Protein AF-A0A242M6V2-F1 (afdb_monomer)

Secondary structure (DSSP, 8-state):
-B-HHHHHHHHTS-HHHHHHHHHTTSS-EEEETTTTEEEE----SEEEEPPPP-SS--PPPEEEE---------

Foldseek 3Di:
DAFLVVLCVLQVHDSVVVVVCCVVVVWVWDQDDDPRTIDTDRPPQWHWDPWDDDPVDTGHIDTHRPPPPPVPDD

Mean predicted aligned error: 9.29 Å

Structure (mmCIF, N/CA/C/O backbone):
data_AF-A0A242M6V2-F1
#
_entry.id   AF-A0A242M6V2-F1
#
loop_
_atom_site.group_PDB
_atom_site.id
_atom_site.type_symbol
_atom_site.label_atom_id
_atom_site.label_alt_id
_atom_site.label_comp_id
_atom_site.label_asym_id
_atom_site.label_entity_id
_atom_site.label_seq_id
_atom_site.pdbx_PDB_ins_code
_atom_site.Cartn_x
_atom_site.Cartn_y
_atom_site.Cartn_z
_atom_site.occupancy
_atom_site.B_iso_or_equiv
_atom_site.auth_seq_id
_atom_site.auth_comp_id
_atom_site.auth_asym_id
_atom_site.auth_atom_id
_atom_site.pdbx_PDB_model_num
ATOM 1 N N . MET A 1 1 ? 10.640 -9.752 -4.607 1.00 83.44 1 MET A N 1
ATOM 2 C CA . MET A 1 1 ? 9.977 -8.432 -4.662 1.00 83.44 1 MET A CA 1
ATOM 3 C C . MET A 1 1 ? 8.767 -8.558 -5.565 1.00 83.44 1 MET A C 1
ATOM 5 O O . MET A 1 1 ? 8.846 -9.339 -6.503 1.00 83.44 1 MET A O 1
ATOM 9 N N . LEU A 1 2 ? 7.683 -7.848 -5.263 1.00 87.50 2 LEU A N 1
ATOM 10 C CA . LEU A 1 2 ? 6.409 -7.924 -5.983 1.00 87.50 2 LEU A CA 1
ATOM 11 C C . LEU A 1 2 ? 6.099 -6.601 -6.680 1.00 87.50 2 LEU A C 1
ATOM 13 O O . LEU A 1 2 ? 6.518 -5.536 -6.230 1.00 87.50 2 LEU A O 1
ATOM 17 N N . THR A 1 3 ? 5.362 -6.658 -7.775 1.00 90.25 3 THR A N 1
ATOM 18 C CA . THR A 1 3 ? 4.776 -5.477 -8.412 1.00 90.25 3 THR A CA 1
ATOM 19 C C . THR A 1 3 ? 3.600 -4.936 -7.595 1.00 90.25 3 THR A C 1
ATOM 21 O O . THR A 1 3 ? 3.080 -5.604 -6.697 1.00 90.25 3 THR A O 1
ATOM 24 N N . ALA A 1 4 ? 3.166 -3.710 -7.905 1.00 88.31 4 ALA A N 1
ATOM 25 C CA . ALA A 1 4 ? 1.988 -3.125 -7.269 1.00 88.31 4 ALA A CA 1
ATOM 26 C C . ALA A 1 4 ? 0.726 -3.973 -7.496 1.00 88.31 4 ALA A C 1
ATOM 28 O O . ALA A 1 4 ? -0.062 -4.117 -6.569 1.00 88.31 4 ALA A O 1
ATOM 29 N N . ASP A 1 5 ? 0.561 -4.559 -8.686 1.00 89.81 5 ASP A N 1
ATOM 30 C CA . ASP A 1 5 ? -0.576 -5.422 -9.026 1.00 89.81 5 ASP A CA 1
ATOM 31 C C . ASP A 1 5 ? -0.566 -6.747 -8.256 1.00 89.81 5 ASP A C 1
ATOM 33 O O . ASP A 1 5 ? -1.592 -7.161 -7.720 1.00 89.81 5 ASP A O 1
ATOM 37 N N . GLU A 1 6 ? 0.593 -7.396 -8.131 1.00 89.69 6 GLU A N 1
ATOM 38 C CA . GLU A 1 6 ? 0.710 -8.637 -7.355 1.00 89.69 6 GLU A CA 1
ATOM 39 C C . GLU A 1 6 ? 0.434 -8.394 -5.867 1.00 89.69 6 GLU A C 1
ATOM 41 O O . GLU A 1 6 ? -0.282 -9.165 -5.227 1.00 89.69 6 GLU A O 1
ATOM 46 N N . LEU A 1 7 ? 0.953 -7.292 -5.317 1.00 87.31 7 LEU A N 1
ATOM 47 C CA . LEU A 1 7 ? 0.721 -6.926 -3.921 1.00 87.31 7 LEU A CA 1
ATOM 48 C C . LEU A 1 7 ? -0.735 -6.509 -3.672 1.00 87.31 7 LEU A C 1
ATOM 50 O O . LEU A 1 7 ? -1.320 -6.837 -2.641 1.00 87.31 7 LEU A O 1
ATOM 54 N N . ALA A 1 8 ? -1.336 -5.817 -4.636 1.00 88.31 8 ALA A N 1
ATOM 55 C CA . ALA A 1 8 ? -2.745 -5.456 -4.631 1.00 88.31 8 ALA A CA 1
ATOM 56 C C . ALA A 1 8 ? -3.645 -6.698 -4.606 1.00 88.31 8 ALA A C 1
ATOM 58 O O . ALA A 1 8 ? -4.560 -6.764 -3.786 1.00 88.31 8 ALA A O 1
ATOM 59 N N . ALA A 1 9 ? -3.344 -7.705 -5.431 1.00 88.12 9 ALA A N 1
ATOM 60 C CA . ALA A 1 9 ? -4.071 -8.970 -5.450 1.00 88.12 9 ALA A CA 1
ATOM 61 C C . ALA A 1 9 ? -3.953 -9.731 -4.118 1.00 88.12 9 ALA A C 1
ATOM 63 O O . ALA A 1 9 ? -4.945 -10.276 -3.640 1.00 88.12 9 ALA A O 1
ATOM 64 N N . GLN A 1 10 ? -2.774 -9.723 -3.486 1.00 84.62 10 GLN A N 1
ATOM 65 C CA . GLN A 1 10 ? -2.571 -10.345 -2.171 1.00 84.62 10 GLN A CA 1
ATOM 66 C C . GLN A 1 10 ? -3.364 -9.657 -1.054 1.00 84.62 10 GLN A C 1
ATOM 68 O O . GLN A 1 10 ? -3.883 -10.326 -0.164 1.00 84.62 10 GLN A O 1
ATOM 73 N N . LEU A 1 11 ? -3.453 -8.328 -1.092 1.00 81.75 11 LEU A N 1
ATOM 74 C CA . LEU A 1 11 ? -4.097 -7.527 -0.047 1.00 81.75 11 LEU A CA 1
ATOM 75 C C . LEU A 1 11 ? -5.573 -7.219 -0.335 1.00 81.75 11 LEU A C 1
ATOM 77 O O . LEU A 1 11 ? -6.248 -6.634 0.511 1.00 81.75 11 LEU A O 1
ATOM 81 N N . GLY A 1 12 ? -6.076 -7.586 -1.517 1.00 85.19 12 GLY A N 1
ATOM 82 C CA . GLY A 1 12 ? -7.437 -7.281 -1.956 1.00 85.19 12 GLY A CA 1
ATOM 83 C C . GLY A 1 12 ? -7.698 -5.781 -2.143 1.00 85.19 12 GLY A C 1
ATOM 84 O O . GLY A 1 12 ? -8.806 -5.313 -1.884 1.00 85.19 12 GLY A O 1
ATOM 85 N N . VAL A 1 13 ? -6.682 -5.013 -2.551 1.00 85.88 13 VAL A N 1
ATOM 86 C CA . VAL A 1 13 ? -6.766 -3.554 -2.764 1.00 85.88 13 VAL A CA 1
ATOM 87 C C . VAL A 1 13 ? -6.444 -3.170 -4.201 1.00 85.88 13 VAL A C 1
ATOM 89 O O . VAL A 1 13 ? -6.079 -4.004 -5.019 1.00 85.88 13 VAL A O 1
ATOM 92 N N . CYS A 1 14 ? -6.565 -1.885 -4.521 1.00 87.50 14 CYS A N 1
ATOM 93 C CA . CYS A 1 14 ? -6.171 -1.335 -5.811 1.00 87.50 14 CYS A CA 1
ATOM 94 C C . CYS A 1 14 ? -4.646 -1.138 -5.875 1.00 87.50 14 CYS A C 1
ATOM 96 O O . CYS A 1 14 ? -4.040 -0.690 -4.898 1.00 87.50 14 CYS A O 1
ATOM 98 N N . ALA A 1 15 ? -4.027 -1.321 -7.046 1.00 88.56 15 ALA A N 1
ATOM 99 C CA . ALA A 1 15 ? -2.606 -1.003 -7.249 1.00 88.56 15 ALA A CA 1
ATOM 100 C C . ALA A 1 15 ? -2.269 0.467 -6.916 1.00 88.56 15 ALA A C 1
ATOM 102 O O . ALA A 1 15 ? -1.198 0.771 -6.395 1.00 88.56 15 ALA A O 1
ATOM 103 N N . THR A 1 16 ? -3.207 1.395 -7.133 1.00 88.12 16 THR A N 1
ATOM 104 C CA . THR A 1 16 ? -3.060 2.810 -6.745 1.00 88.12 16 THR A CA 1
ATOM 105 C C . THR A 1 16 ? -2.871 2.997 -5.240 1.00 88.12 16 THR A C 1
ATOM 107 O O . THR A 1 16 ? -2.065 3.831 -4.831 1.00 88.12 16 THR A O 1
ATOM 110 N N . THR A 1 17 ? -3.550 2.197 -4.413 1.00 86.75 17 THR A N 1
ATOM 111 C CA . THR A 1 17 ? -3.381 2.192 -2.953 1.00 86.75 17 THR A CA 1
ATOM 112 C C . THR A 1 17 ? -1.973 1.744 -2.568 1.00 86.75 17 THR A C 1
ATOM 114 O O . THR A 1 17 ? -1.349 2.359 -1.708 1.00 86.75 17 THR A O 1
ATOM 117 N N . ILE A 1 18 ? -1.428 0.742 -3.263 1.00 88.31 18 ILE A N 1
ATOM 118 C CA . ILE A 1 18 ? -0.052 0.275 -3.056 1.00 88.31 18 ILE A CA 1
ATOM 119 C C . ILE A 1 18 ? 0.965 1.378 -3.372 1.00 88.31 18 ILE A C 1
ATOM 121 O O . ILE A 1 18 ? 1.877 1.619 -2.581 1.00 88.31 18 ILE A O 1
ATOM 125 N N . TYR A 1 19 ? 0.788 2.108 -4.478 1.00 88.19 19 TYR A N 1
ATOM 126 C CA . TYR A 1 19 ? 1.652 3.246 -4.805 1.00 88.19 19 TYR A CA 1
ATOM 127 C C . TYR A 1 19 ? 1.566 4.371 -3.771 1.00 88.19 19 TYR A C 1
ATOM 129 O O . TYR A 1 19 ? 2.599 4.919 -3.391 1.00 88.19 19 TYR A O 1
ATOM 137 N N . GLN A 1 20 ? 0.365 4.698 -3.284 1.00 87.62 20 GLN A N 1
ATOM 138 C CA . GLN A 1 20 ? 0.192 5.692 -2.219 1.00 87.62 20 GLN A CA 1
ATOM 139 C C . GLN A 1 20 ? 0.919 5.271 -0.937 1.00 87.62 20 GLN A C 1
ATOM 141 O O . GLN A 1 20 ? 1.608 6.085 -0.328 1.00 87.62 20 GLN A O 1
ATOM 146 N N . TRP A 1 21 ? 0.827 3.995 -0.560 1.00 87.00 21 TRP A N 1
ATOM 147 C CA . TRP A 1 21 ? 1.536 3.450 0.596 1.00 87.00 21 TRP A CA 1
ATOM 148 C C . TRP A 1 21 ? 3.055 3.390 0.413 1.00 87.00 21 TRP A C 1
ATOM 150 O O . TRP A 1 21 ? 3.798 3.600 1.368 1.00 87.00 21 TRP A O 1
ATOM 160 N N . GLY A 1 22 ? 3.539 3.144 -0.804 1.00 87.50 22 GLY A N 1
ATOM 161 C CA . GLY A 1 22 ? 4.961 3.267 -1.125 1.00 87.50 22 GLY A CA 1
ATOM 162 C C . GLY A 1 22 ? 5.469 4.701 -0.996 1.00 87.50 22 GLY A C 1
ATOM 163 O O . GLY A 1 22 ? 6.540 4.938 -0.440 1.00 87.50 22 GLY A O 1
ATOM 164 N N . GLN A 1 23 ? 4.684 5.672 -1.470 1.00 85.38 23 GLN A N 1
ATOM 165 C CA . GLN A 1 23 ? 5.021 7.095 -1.394 1.00 85.38 23 GLN A CA 1
ATOM 166 C C . GLN A 1 23 ? 4.961 7.646 0.034 1.00 85.38 23 GLN A C 1
ATOM 168 O O . GLN A 1 23 ? 5.765 8.510 0.374 1.00 85.38 23 GLN A O 1
ATOM 173 N N . SER A 1 24 ? 4.057 7.139 0.878 1.00 84.56 24 SER A N 1
ATOM 174 C CA . SER A 1 24 ? 3.985 7.512 2.295 1.00 84.56 24 SER A CA 1
ATOM 175 C C . SER A 1 24 ? 5.048 6.833 3.166 1.00 84.56 24 SER A C 1
ATOM 177 O O . SER A 1 24 ? 5.154 7.151 4.348 1.00 84.56 24 SER A O 1
ATOM 179 N N . GLY A 1 25 ? 5.828 5.898 2.607 1.00 83.56 25 GLY A N 1
ATOM 180 C CA . GLY A 1 25 ? 6.829 5.114 3.335 1.00 83.56 25 GLY A CA 1
ATOM 181 C C . GLY A 1 25 ? 6.244 3.984 4.187 1.00 83.56 25 GLY A C 1
ATOM 182 O O . GLY A 1 25 ? 6.973 3.347 4.944 1.00 83.56 25 GLY A O 1
ATOM 183 N N . PHE A 1 26 ? 4.943 3.720 4.065 1.00 81.44 26 PHE A N 1
ATOM 184 C CA . PHE A 1 26 ? 4.262 2.636 4.766 1.00 81.44 26 PHE A CA 1
ATOM 185 C C . PHE A 1 26 ? 4.629 1.257 4.201 1.00 81.44 26 PHE A C 1
ATOM 187 O O . PHE A 1 26 ? 4.753 0.287 4.944 1.00 81.44 26 PHE A O 1
ATOM 194 N N . LEU A 1 27 ? 4.863 1.182 2.888 1.00 85.19 27 LEU A N 1
ATOM 195 C CA . LEU A 1 27 ? 5.474 0.028 2.240 1.00 85.19 27 LEU A CA 1
ATOM 196 C C . LEU A 1 27 ? 6.906 0.348 1.825 1.00 85.19 27 LEU A C 1
ATOM 198 O O . LEU A 1 27 ? 7.198 1.430 1.312 1.00 85.19 27 LEU A O 1
ATOM 202 N N . ARG A 1 28 ? 7.796 -0.638 1.962 1.00 85.38 28 ARG A N 1
ATOM 203 C CA . ARG A 1 28 ? 9.138 -0.552 1.386 1.00 85.38 28 ARG A CA 1
ATOM 204 C C . ARG A 1 28 ? 9.057 -0.714 -0.124 1.00 85.38 28 ARG A C 1
ATOM 206 O O . ARG A 1 28 ? 8.924 -1.826 -0.638 1.00 85.38 28 ARG A O 1
ATOM 213 N N . GLN A 1 29 ? 9.122 0.420 -0.814 1.00 88.94 29 GLN A N 1
ATOM 214 C CA . GLN A 1 29 ? 9.231 0.479 -2.264 1.00 88.94 29 GLN A CA 1
ATOM 215 C C . GLN A 1 29 ? 10.696 0.577 -2.701 1.00 88.94 29 GLN A C 1
ATOM 217 O O . GLN A 1 29 ? 11.500 1.307 -2.125 1.00 88.94 29 GLN A O 1
ATOM 222 N N . HIS A 1 30 ? 11.005 -0.105 -3.792 1.00 87.44 30 HIS A N 1
ATOM 223 C CA . HIS A 1 30 ? 12.278 -0.093 -4.488 1.00 87.44 30 HIS A CA 1
ATOM 224 C C . HIS A 1 30 ? 12.013 0.365 -5.914 1.00 87.44 30 HIS A C 1
ATOM 226 O O . HIS A 1 30 ? 11.320 -0.305 -6.682 1.00 87.44 30 HIS A O 1
ATOM 232 N N . ARG A 1 31 ? 12.523 1.544 -6.275 1.00 85.31 31 ARG A N 1
ATOM 233 C CA . ARG A 1 31 ? 12.416 2.042 -7.651 1.00 85.31 31 ARG A CA 1
ATOM 234 C C . ARG A 1 31 ? 13.283 1.166 -8.549 1.00 85.31 31 ARG A C 1
ATOM 236 O O . ARG A 1 31 ? 14.453 0.951 -8.247 1.00 85.31 31 ARG A O 1
ATOM 243 N N . TYR A 1 32 ? 12.715 0.680 -9.646 1.00 83.19 32 TYR A N 1
ATOM 244 C CA . TYR A 1 32 ? 13.414 -0.171 -10.597 1.00 83.19 32 TYR A CA 1
ATOM 245 C C . TYR A 1 32 ? 13.259 0.341 -12.031 1.00 83.19 32 TYR A C 1
ATOM 247 O O . TYR A 1 32 ? 12.154 0.589 -12.522 1.00 83.19 32 TYR A O 1
ATOM 255 N N . GLY A 1 33 ? 14.398 0.442 -12.717 1.00 80.56 33 GLY A N 1
ATOM 256 C CA . GLY A 1 33 ? 14.489 0.891 -14.101 1.00 80.56 33 GLY A CA 1
ATOM 257 C C . GLY A 1 33 ? 14.190 2.381 -14.295 1.00 80.56 33 GLY A C 1
ATOM 258 O O . GLY A 1 33 ? 13.980 3.138 -13.351 1.00 80.56 33 GLY A O 1
ATOM 259 N N . ASN A 1 34 ? 14.147 2.795 -15.563 1.00 77.31 34 ASN A N 1
ATOM 260 C CA . ASN A 1 34 ? 14.013 4.202 -15.965 1.00 77.31 34 ASN A CA 1
ATOM 261 C C . ASN A 1 34 ? 12.554 4.653 -16.177 1.00 77.31 34 ASN A C 1
ATOM 263 O O . ASN A 1 34 ? 12.311 5.770 -16.617 1.00 77.31 34 ASN A O 1
ATOM 267 N N . LEU A 1 35 ? 11.573 3.786 -15.902 1.00 76.88 35 LEU A N 1
ATOM 268 C CA . LEU A 1 35 ? 10.155 3.997 -16.243 1.00 76.88 35 LEU A CA 1
ATOM 269 C C . LEU A 1 35 ? 9.264 4.231 -15.014 1.00 76.88 35 LEU A C 1
ATOM 271 O 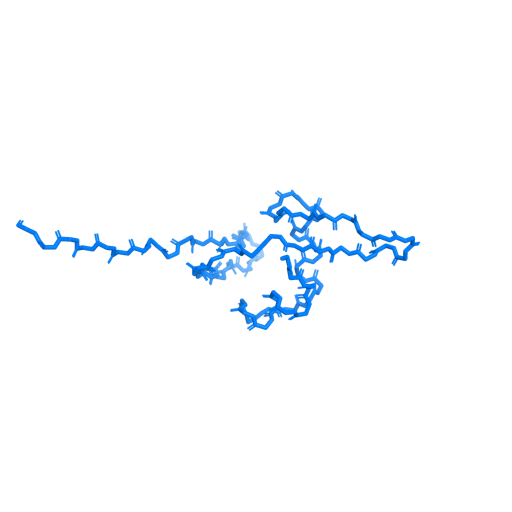O . LEU A 1 35 ? 8.095 3.858 -15.028 1.00 76.88 35 LEU A O 1
ATOM 275 N N . HIS A 1 36 ? 9.819 4.779 -13.928 1.00 69.75 36 HIS A N 1
ATOM 276 C CA . HIS A 1 36 ? 9.106 4.994 -12.656 1.00 69.75 36 HIS A CA 1
ATOM 277 C C . HIS A 1 36 ? 8.411 3.741 -12.091 1.00 69.75 36 HIS A C 1
ATOM 279 O O . HIS A 1 36 ? 7.465 3.842 -11.308 1.00 69.75 36 HIS A O 1
ATOM 285 N N . ARG A 1 37 ? 8.875 2.541 -12.457 1.00 81.00 37 ARG A N 1
ATOM 286 C CA . ARG A 1 37 ? 8.323 1.305 -11.903 1.00 81.00 37 ARG A CA 1
ATOM 287 C C . ARG A 1 37 ? 8.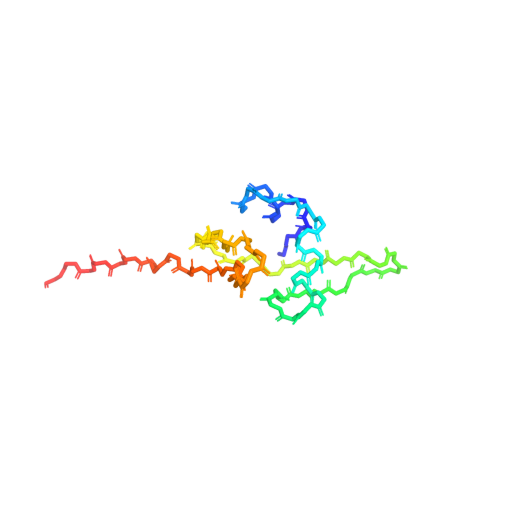857 1.126 -10.490 1.00 81.00 37 ARG A C 1
ATOM 289 O O . ARG A 1 37 ? 10.032 1.366 -10.222 1.00 81.00 37 ARG A O 1
ATOM 296 N N . CYS A 1 38 ? 7.978 0.716 -9.588 1.00 85.62 38 CYS A N 1
ATOM 297 C CA . CYS A 1 38 ? 8.330 0.405 -8.211 1.00 85.62 38 CYS A CA 1
ATOM 298 C C . CYS A 1 38 ? 8.024 -1.0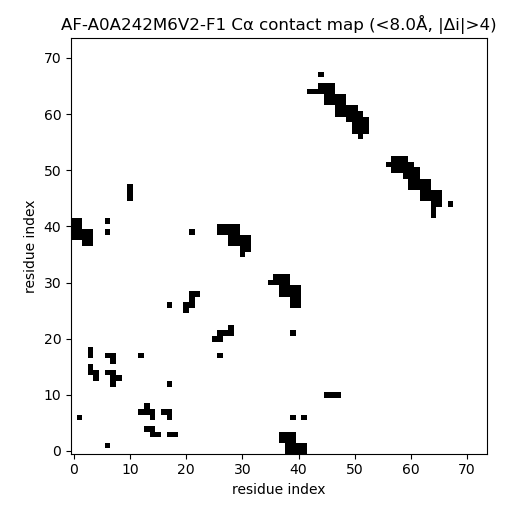66 -7.958 1.00 85.62 38 CYS A C 1
ATOM 300 O O . CYS A 1 38 ? 6.958 -1.557 -8.330 1.00 85.62 38 CYS A O 1
ATOM 302 N N . LEU A 1 39 ? 8.980 -1.746 -7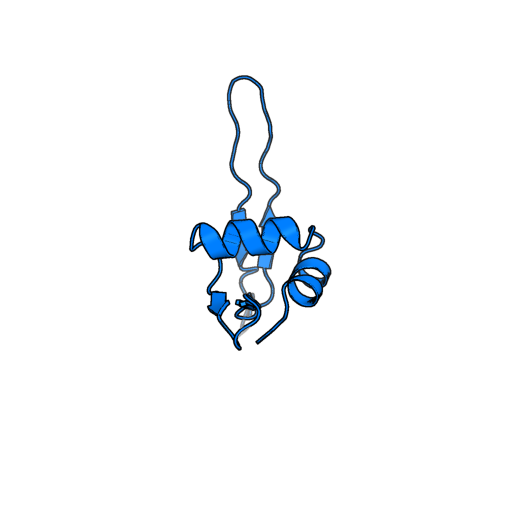.343 1.00 89.25 39 LEU A N 1
ATOM 303 C CA . LEU A 1 39 ? 8.807 -3.062 -6.761 1.00 89.25 39 LEU A CA 1
ATOM 304 C C . LEU A 1 39 ? 8.668 -2.904 -5.251 1.00 89.25 39 LEU A C 1
ATOM 306 O O . LEU A 1 39 ? 9.257 -2.007 -4.659 1.00 89.25 39 LEU A O 1
ATOM 310 N N . PHE A 1 40 ? 7.895 -3.770 -4.626 1.00 87.25 40 PHE A N 1
ATOM 311 C CA . PH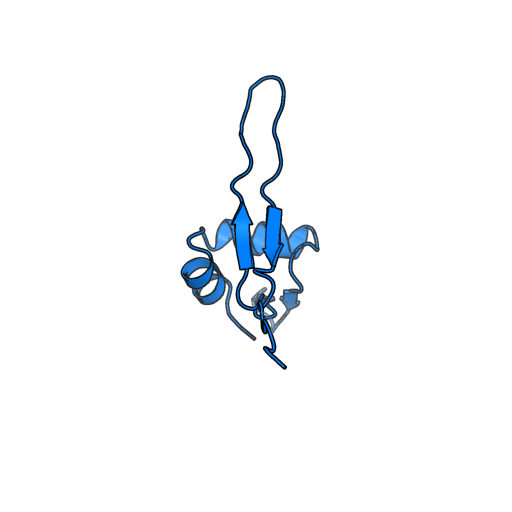E A 1 40 ? 7.573 -3.706 -3.212 1.00 87.25 40 PHE A CA 1
ATOM 312 C C . PHE A 1 40 ? 8.093 -4.951 -2.504 1.00 87.25 40 PHE A C 1
ATOM 314 O O . PHE A 1 40 ? 8.158 -6.050 -3.076 1.00 87.25 40 PHE A O 1
ATOM 321 N N . GLU A 1 41 ? 8.498 -4.780 -1.250 1.00 86.31 41 GLU A N 1
ATOM 322 C CA . GLU A 1 41 ? 8.778 -5.924 -0.391 1.00 86.31 41 GLU A CA 1
ATOM 323 C C . GLU A 1 41 ? 7.470 -6.671 -0.089 1.00 86.31 41 GLU A C 1
ATOM 325 O O . GLU A 1 41 ? 6.455 -6.035 0.206 1.00 86.31 41 GLU A O 1
ATOM 330 N N . PRO A 1 42 ? 7.459 -8.012 -0.193 1.00 80.12 42 PRO A N 1
ATOM 331 C CA . PRO A 1 42 ? 6.281 -8.793 0.155 1.00 80.12 42 PRO A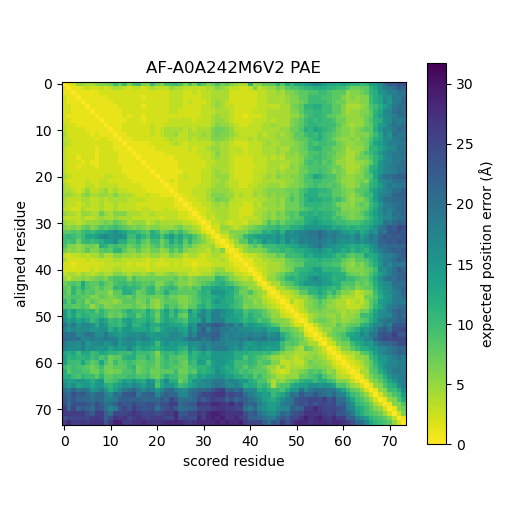 CA 1
ATOM 332 C C . PRO A 1 42 ? 5.991 -8.618 1.647 1.00 80.12 42 PRO A C 1
ATOM 334 O O . PRO A 1 42 ? 6.849 -8.884 2.484 1.00 80.12 42 PRO A O 1
ATOM 337 N N . VAL A 1 43 ? 4.773 -8.201 1.987 1.00 74.25 43 VAL A N 1
ATOM 338 C CA . VAL A 1 43 ? 4.379 -7.897 3.376 1.00 74.25 43 VAL A CA 1
ATOM 339 C C . VAL A 1 43 ? 4.034 -9.131 4.218 1.00 74.25 43 VAL A C 1
ATOM 341 O O . VAL A 1 43 ? 3.516 -9.007 5.320 1.00 74.25 43 VAL A O 1
ATOM 344 N N . GLY A 1 44 ? 4.372 -10.336 3.759 1.00 73.56 44 GLY A N 1
ATOM 345 C CA . GLY A 1 44 ? 4.009 -11.574 4.449 1.00 73.56 44 GLY A CA 1
ATOM 346 C C . GLY A 1 44 ? 2.492 -11.719 4.603 1.00 73.56 44 GLY A C 1
ATOM 347 O O . GLY A 1 44 ? 1.714 -11.111 3.869 1.00 73.56 44 GLY A O 1
ATOM 348 N N . ASN A 1 45 ? 2.063 -12.541 5.560 1.00 68.81 45 ASN A N 1
ATOM 349 C CA . ASN A 1 45 ? 0.646 -12.722 5.851 1.00 68.81 45 ASN A CA 1
ATOM 350 C C . ASN A 1 45 ? 0.166 -11.541 6.713 1.00 68.81 45 ASN A C 1
ATOM 352 O O . ASN A 1 45 ? 0.215 -11.598 7.936 1.00 68.81 45 ASN A O 1
ATOM 356 N N . VAL A 1 46 ? -0.225 -10.431 6.094 1.00 73.00 46 VAL A N 1
ATOM 357 C CA . VAL A 1 46 ? -0.819 -9.272 6.784 1.00 73.00 46 VAL A CA 1
ATOM 358 C C . VAL A 1 46 ? -2.308 -9.198 6.470 1.00 73.00 46 VAL A C 1
ATOM 360 O O . VAL A 1 46 ? -2.734 -9.427 5.341 1.00 73.00 46 VAL A O 1
ATOM 363 N N . VAL A 1 47 ? -3.109 -8.852 7.472 1.00 72.31 47 VAL A N 1
ATOM 364 C CA . VAL A 1 47 ? -4.516 -8.506 7.294 1.00 72.31 47 VAL A CA 1
ATOM 365 C C . VAL A 1 47 ? -4.617 -6.995 7.215 1.00 72.31 47 VAL A C 1
ATOM 367 O O . VAL A 1 47 ? -4.220 -6.269 8.131 1.00 72.31 47 VAL A O 1
ATOM 370 N N . LEU A 1 48 ? -5.179 -6.522 6.108 1.00 74.75 48 LEU A N 1
ATOM 371 C CA . LEU A 1 48 ? -5.578 -5.136 5.988 1.00 74.75 48 LEU A CA 1
ATOM 372 C C . LEU A 1 48 ? -6.815 -4.890 6.850 1.00 74.75 48 LEU A C 1
ATOM 374 O O . LEU A 1 48 ? -7.909 -5.369 6.551 1.00 74.75 48 LEU A O 1
ATOM 378 N N . VAL A 1 49 ? -6.653 -4.087 7.893 1.00 76.75 49 VAL A N 1
ATOM 379 C CA . VAL A 1 49 ? -7.771 -3.527 8.639 1.00 76.75 49 VAL A CA 1
ATOM 380 C C . VAL A 1 49 ? -8.197 -2.253 7.930 1.00 76.75 49 VAL A C 1
ATOM 382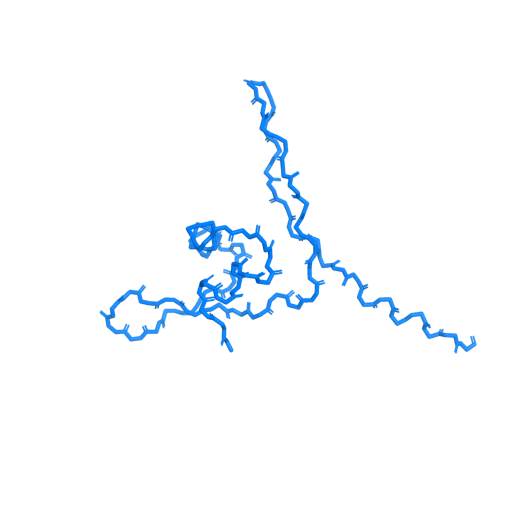 O O . VAL A 1 49 ? -7.488 -1.243 7.910 1.00 76.75 49 VAL A O 1
ATOM 385 N N . LYS A 1 50 ? -9.370 -2.317 7.296 1.00 68.00 50 LYS A N 1
ATOM 386 C CA . LYS A 1 50 ? -9.952 -1.168 6.612 1.00 68.00 50 LYS A CA 1
ATOM 387 C C . LYS A 1 50 ? -10.208 -0.054 7.627 1.00 68.00 50 LYS A C 1
ATOM 389 O O . LYS A 1 50 ? -10.934 -0.240 8.599 1.00 68.00 50 LYS A O 1
ATOM 394 N N . GLY A 1 51 ? -9.643 1.114 7.355 1.00 68.00 51 GLY A N 1
ATOM 395 C CA . GLY A 1 51 ? -9.944 2.331 8.091 1.00 68.00 51 GLY A CA 1
ATOM 396 C C . GLY A 1 51 ? -11.384 2.789 7.848 1.00 68.00 51 GLY A C 1
ATOM 397 O O . GLY A 1 51 ? -11.936 2.600 6.759 1.00 68.00 51 GLY A O 1
ATOM 398 N N . GLN A 1 52 ? -12.013 3.391 8.853 1.00 71.19 52 GLN A N 1
ATOM 399 C CA . GLN A 1 52 ? -13.359 3.935 8.716 1.00 71.19 52 GLN A CA 1
ATOM 400 C C . GLN A 1 52 ? -13.283 5.378 8.207 1.00 71.19 52 GLN A C 1
ATOM 402 O O . GLN A 1 52 ? -12.710 6.248 8.860 1.00 71.19 52 GLN A O 1
ATOM 407 N N . GLY A 1 53 ? -13.866 5.638 7.035 1.00 61.34 53 GLY A N 1
ATOM 408 C CA . GLY A 1 53 ? -14.050 6.994 6.522 1.00 61.34 53 GLY A CA 1
ATOM 409 C C . GLY A 1 53 ? -15.268 7.650 7.172 1.00 61.34 53 GLY A C 1
ATOM 410 O O . GLY A 1 53 ? -16.363 7.092 7.130 1.00 61.34 53 GLY A O 1
ATOM 411 N N . GLY A 1 54 ? -15.094 8.832 7.757 1.00 73.19 54 GLY A N 1
ATOM 412 C CA . GLY A 1 54 ? -16.166 9.597 8.387 1.00 73.19 54 GLY A CA 1
ATOM 413 C C . GLY A 1 54 ? -15.960 11.097 8.208 1.00 73.19 54 GLY A C 1
ATOM 414 O O . GLY A 1 54 ? -14.839 11.563 8.031 1.00 73.19 54 GLY A O 1
ATOM 415 N N . ARG A 1 55 ? -17.056 11.865 8.264 1.00 66.75 55 ARG A N 1
ATOM 416 C CA . ARG A 1 55 ? -17.031 13.335 8.119 1.00 66.75 55 ARG A CA 1
ATOM 417 C C . ARG A 1 55 ? -16.350 14.052 9.294 1.00 66.75 55 ARG A C 1
ATOM 419 O O . ARG A 1 55 ? -15.937 15.192 9.137 1.00 66.75 55 ARG A O 1
ATOM 426 N N . TYR A 1 56 ? -16.241 13.382 10.444 1.00 67.06 56 TYR A N 1
ATOM 427 C CA . TYR A 1 56 ? -15.699 13.945 11.689 1.00 67.06 56 TYR A CA 1
ATOM 428 C C . TYR A 1 56 ? -14.511 13.161 12.260 1.00 67.06 56 TYR A C 1
ATOM 430 O O . TYR A 1 56 ? -13.740 13.701 13.044 1.00 67.06 56 TYR A O 1
ATOM 438 N N . SER A 1 57 ? -14.340 11.897 11.867 1.00 60.03 57 SER A N 1
ATOM 439 C CA . SER A 1 57 ? -13.167 11.097 12.207 1.00 60.03 57 SER A CA 1
ATOM 440 C C . SER A 1 57 ? -12.920 10.104 11.081 1.00 60.03 57 SER A C 1
ATOM 442 O O . SER A 1 57 ? -13.808 9.330 10.720 1.00 60.03 57 SER A O 1
ATOM 444 N N . SER A 1 58 ? -11.733 10.179 10.491 1.00 65.50 58 SER A N 1
ATOM 445 C CA . SER A 1 58 ? -11.243 9.218 9.513 1.00 65.50 58 SER A CA 1
ATOM 446 C C . SER A 1 58 ? -10.112 8.425 10.151 1.00 65.50 58 SER A C 1
ATOM 448 O O . SER A 1 58 ? -9.058 8.985 10.452 1.00 65.50 58 SER A O 1
ATOM 450 N N . THR A 1 59 ? -10.320 7.129 10.353 1.00 68.75 59 THR A N 1
ATOM 451 C CA . THR A 1 59 ? -9.247 6.222 10.763 1.00 68.75 59 THR A CA 1
ATOM 452 C C . THR A 1 59 ? -8.523 5.770 9.505 1.00 68.75 59 THR A C 1
ATOM 454 O O . THR A 1 59 ? -9.157 5.263 8.581 1.00 68.75 59 THR A O 1
ATOM 457 N N . ALA A 1 60 ? -7.208 5.975 9.441 1.00 64.56 60 ALA A N 1
ATOM 458 C CA . ALA A 1 60 ? -6.411 5.462 8.335 1.00 64.56 60 ALA A CA 1
ATOM 459 C C . ALA A 1 60 ? -6.434 3.919 8.339 1.00 64.56 60 ALA A C 1
ATOM 461 O O . ALA A 1 60 ? -6.459 3.320 9.416 1.00 64.56 60 ALA A O 1
ATOM 462 N N . PRO A 1 61 ? -6.445 3.262 7.167 1.00 66.62 61 PRO A N 1
ATOM 463 C CA . PRO A 1 61 ? -6.283 1.816 7.098 1.00 66.62 61 PRO A CA 1
ATOM 464 C C . PRO A 1 61 ? -4.917 1.396 7.653 1.00 66.62 61 PRO A C 1
ATOM 466 O O . PRO A 1 61 ? -3.915 2.071 7.417 1.00 66.62 61 PRO A O 1
ATOM 469 N N . THR A 1 62 ? -4.879 0.267 8.357 1.00 70.06 62 THR A N 1
ATOM 470 C CA . THR A 1 62 ? -3.661 -0.307 8.945 1.00 70.06 62 THR A CA 1
ATOM 471 C C . THR A 1 62 ? -3.437 -1.727 8.441 1.00 70.06 62 THR A C 1
ATOM 473 O O . THR A 1 62 ? -4.370 -2.514 8.303 1.00 70.06 62 THR A O 1
ATOM 476 N N . LEU A 1 63 ? -2.180 -2.067 8.158 1.00 68.44 63 LEU A N 1
ATOM 477 C CA . LEU A 1 63 ? -1.752 -3.438 7.888 1.00 68.44 63 LEU A CA 1
ATOM 478 C C . LEU A 1 63 ? -1.338 -4.046 9.217 1.00 68.44 63 LEU A C 1
ATOM 480 O O . LEU A 1 63 ? -0.309 -3.675 9.780 1.00 68.44 63 LEU A O 1
ATOM 484 N N . ASN A 1 64 ? -2.135 -4.982 9.709 1.00 66.31 64 ASN A N 1
ATOM 485 C CA . ASN A 1 64 ? -1.750 -5.778 10.857 1.00 66.31 64 ASN A CA 1
ATOM 486 C C . ASN A 1 64 ? -1.047 -7.020 10.329 1.00 66.31 64 ASN A C 1
ATOM 488 O O . ASN A 1 64 ? -1.652 -7.810 9.606 1.00 66.31 64 ASN A O 1
ATOM 492 N N . ALA A 1 65 ? 0.222 -7.212 10.687 1.00 58.62 65 ALA A N 1
ATOM 493 C CA . ALA A 1 65 ? 0.851 -8.515 10.521 1.00 58.62 65 ALA A CA 1
ATOM 494 C C . ALA A 1 65 ? -0.028 -9.553 11.217 1.00 58.62 65 ALA A C 1
ATOM 496 O O . ALA A 1 65 ? -0.279 -9.443 12.419 1.00 58.62 65 ALA A O 1
ATOM 497 N N . VAL A 1 66 ? -0.525 -10.538 10.462 1.00 59.34 66 VAL A N 1
ATOM 498 C CA . VAL A 1 66 ? -1.045 -11.751 11.078 1.00 59.34 66 VAL A CA 1
ATOM 499 C C . VAL A 1 66 ? 0.175 -12.328 11.754 1.00 59.34 66 VAL A C 1
ATOM 501 O O . VAL A 1 66 ? 1.129 -12.728 11.085 1.00 59.34 66 VAL A O 1
ATOM 504 N N . GLN A 1 67 ? 0.200 -12.263 13.083 1.00 50.22 67 GLN A N 1
ATOM 505 C CA . GLN A 1 67 ? 1.231 -12.946 13.833 1.00 50.22 67 GLN A CA 1
ATOM 506 C C . GLN A 1 67 ? 1.184 -14.382 13.332 1.00 50.22 67 GLN A C 1
ATOM 508 O O . GLN A 1 67 ? 0.133 -15.017 13.418 1.00 50.22 67 GLN A O 1
ATOM 513 N N . SER A 1 68 ? 2.274 -14.866 12.737 1.00 47.84 68 SER A N 1
ATOM 514 C CA . SER A 1 68 ? 2.450 -16.293 12.537 1.00 47.84 68 SER A CA 1
ATOM 515 C C . SER A 1 68 ? 2.368 -16.882 13.933 1.00 47.84 68 SER A C 1
ATOM 517 O O . SER A 1 68 ? 3.341 -16.846 14.684 1.00 47.84 68 SER A O 1
ATOM 519 N N . THR A 1 69 ? 1.178 -17.317 14.335 1.00 47.50 69 THR A N 1
ATOM 520 C CA . THR A 1 69 ? 0.967 -18.036 15.574 1.00 47.50 69 THR A CA 1
ATOM 521 C C . THR A 1 69 ? 1.591 -19.403 15.343 1.00 47.50 69 THR A C 1
ATOM 523 O O . THR A 1 69 ? 0.904 -20.397 15.150 1.00 47.50 69 THR A O 1
ATOM 526 N N . THR A 1 70 ? 2.923 -19.466 15.346 1.00 49.56 70 THR A N 1
ATOM 527 C CA . THR A 1 70 ? 3.619 -20.662 15.793 1.00 49.56 70 THR A CA 1
ATOM 528 C C . THR A 1 70 ? 3.340 -20.722 17.286 1.00 49.56 70 THR A C 1
ATOM 530 O O . THR A 1 70 ? 4.150 -20.323 18.119 1.00 49.56 70 THR A O 1
ATOM 533 N N . GLN A 1 71 ? 2.129 -21.168 17.620 1.00 47.03 71 GLN A N 1
ATOM 534 C CA . GLN A 1 71 ? 1.832 -21.758 18.908 1.00 47.03 71 GLN A CA 1
ATOM 535 C C . GLN A 1 71 ? 2.597 -23.078 18.910 1.00 47.03 71 GLN A C 1
ATOM 537 O O . GLN A 1 71 ? 2.076 -24.130 18.552 1.00 47.03 71 GLN A O 1
ATOM 542 N N . GLY A 1 72 ? 3.895 -22.982 19.200 1.00 43.56 72 GLY A N 1
ATOM 543 C CA . GLY A 1 72 ? 4.696 -24.130 19.566 1.00 43.56 72 GLY A CA 1
ATOM 544 C C . GLY A 1 72 ? 4.099 -24.676 20.850 1.00 43.56 72 GLY A C 1
ATOM 545 O O . GLY A 1 72 ? 4.305 -24.111 21.919 1.00 43.56 72 GLY A O 1
ATOM 546 N N . ALA A 1 73 ? 3.295 -25.724 20.719 1.00 45.16 73 ALA A N 1
ATOM 547 C CA . ALA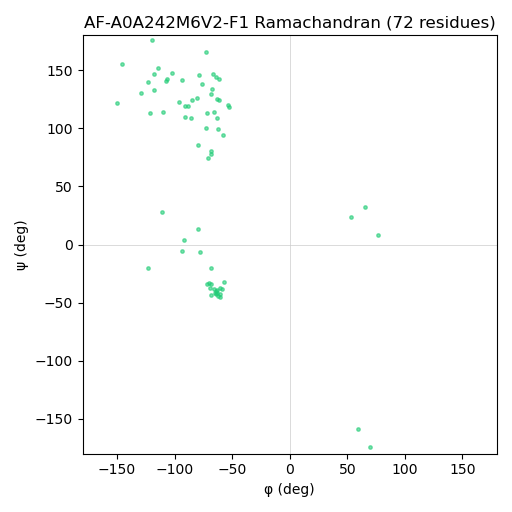 A 1 73 ? 3.026 -26.619 21.821 1.00 45.16 73 ALA A CA 1
ATOM 548 C C . ALA A 1 73 ? 4.343 -27.330 22.157 1.00 45.16 73 ALA A C 1
ATOM 550 O O . ALA A 1 73 ? 4.846 -28.087 21.325 1.00 45.16 73 ALA A O 1
ATOM 551 N N . ILE A 1 74 ? 4.889 -27.059 23.344 1.00 43.38 74 ILE A N 1
ATOM 552 C CA . ILE A 1 74 ? 5.717 -27.994 24.116 1.00 43.38 74 ILE A CA 1
ATOM 553 C C . ILE A 1 74 ? 5.281 -27.944 25.576 1.00 43.38 74 ILE A C 1
ATOM 555 O O . ILE A 1 74 ? 4.956 -26.830 26.048 1.00 43.38 74 ILE A O 1
#

Radius of gyration: 14.75 Å; Cα contacts (8 Å, |Δi|>4): 99; chains: 1; bounding box: 32×42×40 Å

Sequence (74 aa):
MLTADELAAQLGVCATTIYQWGQSGFLRQHRYGNLHRCLFEPVGNVVLVKGQGGRYSSTAPTLNAVQSTTQGAI

Nearest PDB structures (foldseek):
  6amk-assembly1_B  TM=8.633E-01  e=6.945E-02  Streptomyces venezuelae
  6amk-assembly1_A  TM=8.865E-01  e=8.972E-02  Streptomyces venezuelae
  4j2n-assembly1_A  TM=8.422E-01  e=3.028E-01  Pukovnikvirus pukovnik
  6jgx-assembly1_B  TM=7.213E-01  e=7.420E-01  Pseudomonas putida
  6jni-assembly2_D  TM=7.293E-01  e=9.585E-01  Pseudomonas putida

Solvent-accessible surface area (backbone atoms only — not comparable to full-atom values): 4580 Å² total; per-residue (Å²): 118,34,45,39,59,59,49,13,65,76,63,75,51,55,38,68,56,46,52,52,31,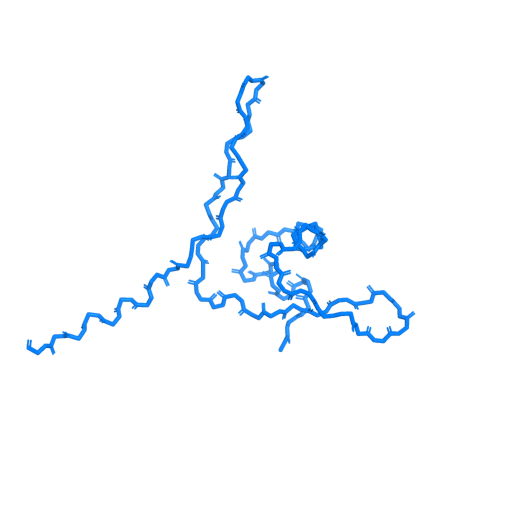32,74,71,60,77,36,64,58,43,81,47,81,94,76,84,39,51,34,28,62,76,75,72,68,46,46,71,46,81,38,52,85,47,100,86,57,62,47,75,63,45,75,42,68,52,72,80,77,76,75,74,84,127

pLDDT: mean 75.62, std 13.37, range [43.38, 90.25]

Organism: Caballeronia sordidicola (NCBI:txid196367)